Protein AF-A0A540NFK7-F1 (afdb_monomer_lite)

Foldseek 3Di:
DVVVVLVVVQCVVCCVPVHVQLQLLDPADDPRHTPVNDPVNPSRDDSVVLVVVVVVCCVVPNPPDDSD

Organism: Malus baccata (NCBI:txid106549)

Secondary structure (DSSP, 8-state):
-HHHHHHHHHHHHHHHTTSSS-GGGPPPBTTBPPGGGSGGGTT---HHHHHHHHHHHHHHSTTTS---

Structure (mmCIF, N/CA/C/O backbone):
data_AF-A0A540NFK7-F1
#
_entry.id   AF-A0A540NFK7-F1
#
loop_
_atom_site.group_PDB
_atom_site.id
_atom_site.type_symbol
_atom_site.label_atom_id
_atom_site.label_alt_id
_atom_site.label_comp_id
_atom_site.label_asym_id
_atom_site.label_entity_id
_atom_site.label_seq_id
_atom_site.pdbx_PDB_ins_code
_atom_site.Cartn_x
_atom_site.Cartn_y
_atom_site.Cartn_z
_atom_site.occupancy
_atom_site.B_iso_or_equiv
_atom_site.auth_seq_id
_atom_site.auth_comp_id
_atom_site.auth_asym_id
_atom_site.auth_atom_id
_atom_site.pdbx_PDB_model_num
ATOM 1 N N . MET A 1 1 ? 16.290 8.917 2.863 1.00 56.78 1 MET A N 1
ATOM 2 C CA . MET A 1 1 ? 15.710 9.627 1.700 1.00 56.78 1 MET A CA 1
ATOM 3 C C . MET A 1 1 ? 15.047 8.683 0.684 1.00 56.78 1 MET A C 1
ATOM 5 O O . MET A 1 1 ? 14.204 9.130 -0.074 1.00 56.78 1 MET A O 1
ATOM 9 N N . GLU A 1 2 ? 15.329 7.376 0.719 1.00 77.12 2 GLU A N 1
ATOM 10 C CA . GLU A 1 2 ? 14.787 6.377 -0.225 1.00 77.12 2 GLU A CA 1
ATOM 11 C C . GLU A 1 2 ? 13.253 6.190 -0.198 1.00 77.12 2 GLU A C 1
ATOM 13 O O . GLU A 1 2 ? 12.634 5.914 -1.224 1.00 77.12 2 GLU A O 1
ATOM 18 N N . ILE A 1 3 ? 12.613 6.339 0.971 1.00 83.88 3 ILE A N 1
ATOM 19 C CA . ILE A 1 3 ? 11.172 6.061 1.128 1.00 83.88 3 ILE A CA 1
ATOM 20 C C . ILE A 1 3 ? 10.325 7.087 0.364 1.00 83.88 3 ILE A C 1
ATOM 22 O O . ILE A 1 3 ? 9.395 6.698 -0.334 1.00 83.88 3 ILE A O 1
ATOM 26 N N . ALA A 1 4 ? 10.672 8.375 0.442 1.00 85.25 4 ALA A N 1
ATOM 27 C CA . ALA A 1 4 ? 9.922 9.446 -0.217 1.00 85.25 4 ALA A CA 1
ATOM 28 C C . ALA A 1 4 ? 9.937 9.308 -1.750 1.00 85.25 4 ALA A C 1
ATOM 30 O O . ALA A 1 4 ? 8.898 9.430 -2.391 1.00 85.25 4 ALA A O 1
ATOM 31 N N . ILE A 1 5 ? 11.094 8.970 -2.331 1.00 88.06 5 ILE A N 1
ATOM 32 C CA . ILE A 1 5 ? 11.241 8.745 -3.779 1.00 88.06 5 ILE A CA 1
ATOM 33 C C . ILE A 1 5 ? 10.414 7.532 -4.218 1.00 88.06 5 ILE A C 1
ATOM 35 O O . ILE A 1 5 ? 9.699 7.583 -5.218 1.00 88.06 5 ILE A O 1
ATOM 39 N N . SER A 1 6 ? 10.467 6.448 -3.439 1.00 86.19 6 SER A N 1
ATOM 40 C CA . SER A 1 6 ? 9.661 5.252 -3.688 1.00 86.19 6 SER A CA 1
ATOM 41 C C . SER A 1 6 ? 8.161 5.549 -3.640 1.00 86.19 6 SER A C 1
ATOM 43 O O . SER A 1 6 ? 7.418 5.002 -4.448 1.00 86.19 6 SER A O 1
ATOM 45 N N . TRP A 1 7 ? 7.713 6.398 -2.713 1.00 86.62 7 TRP A N 1
ATOM 46 C CA . TRP A 1 7 ? 6.310 6.799 -2.592 1.00 86.62 7 TRP A CA 1
ATOM 47 C C . TRP A 1 7 ? 5.855 7.659 -3.767 1.00 86.62 7 TRP A C 1
ATOM 49 O O . TRP A 1 7 ? 4.837 7.350 -4.379 1.00 86.62 7 TRP A O 1
ATOM 59 N N . LEU A 1 8 ? 6.638 8.678 -4.131 1.00 88.44 8 LEU A N 1
ATOM 60 C CA . LEU A 1 8 ? 6.334 9.537 -5.273 1.00 88.44 8 LEU A CA 1
ATOM 61 C C . LEU A 1 8 ? 6.221 8.726 -6.570 1.00 88.44 8 LEU A C 1
ATOM 63 O O . LEU A 1 8 ? 5.294 8.922 -7.351 1.00 88.44 8 LEU A O 1
ATOM 67 N N . ARG A 1 9 ? 7.129 7.763 -6.774 1.00 87.25 9 ARG A N 1
ATOM 68 C CA . ARG A 1 9 ? 7.069 6.859 -7.926 1.00 87.25 9 ARG A CA 1
ATOM 69 C C . ARG A 1 9 ? 5.829 5.967 -7.900 1.00 87.25 9 ARG A C 1
ATOM 71 O O . ARG A 1 9 ? 5.249 5.738 -8.955 1.00 87.25 9 ARG A O 1
ATOM 78 N N . ASN A 1 10 ? 5.455 5.438 -6.735 1.00 86.12 10 ASN A N 1
ATOM 79 C CA . ASN A 1 10 ? 4.273 4.586 -6.621 1.00 86.12 10 ASN A CA 1
ATOM 80 C C . ASN A 1 10 ? 2.998 5.367 -6.961 1.00 86.12 10 ASN A C 1
ATOM 82 O O . ASN A 1 10 ? 2.205 4.867 -7.748 1.00 86.12 10 ASN A O 1
ATOM 86 N N . LEU A 1 11 ? 2.859 6.597 -6.454 1.00 86.31 11 LEU A N 1
ATOM 87 C CA . LEU A 1 11 ? 1.725 7.472 -6.764 1.00 86.31 11 LEU A CA 1
ATOM 88 C C . LEU A 1 11 ? 1.654 7.792 -8.262 1.00 86.31 11 LEU A C 1
ATOM 90 O O . LEU A 1 11 ? 0.609 7.659 -8.880 1.00 86.31 11 LEU A O 1
ATOM 94 N N . PHE A 1 12 ? 2.787 8.156 -8.864 1.00 87.19 12 PHE A N 1
ATOM 95 C CA . PHE A 1 12 ? 2.848 8.450 -10.295 1.00 87.19 12 PHE A CA 1
ATOM 96 C C . PHE A 1 12 ? 2.507 7.232 -11.162 1.00 87.19 12 PHE A C 1
ATOM 98 O O . PHE A 1 12 ? 1.848 7.365 -12.189 1.00 87.19 12 PHE A O 1
ATOM 105 N N . HIS A 1 13 ? 2.965 6.044 -10.761 1.00 87.12 13 HIS A N 1
ATOM 106 C CA . HIS A 1 13 ? 2.654 4.812 -11.476 1.00 87.12 13 HIS A CA 1
ATOM 107 C C . HIS A 1 13 ? 1.160 4.487 -11.407 1.00 87.12 13 HIS A C 1
ATOM 109 O O . HIS A 1 13 ? 0.591 4.153 -12.438 1.00 87.12 13 HIS A O 1
ATOM 115 N N . ASP A 1 14 ? 0.550 4.609 -10.227 1.00 84.69 14 ASP A N 1
ATOM 116 C CA . ASP A 1 14 ? -0.889 4.419 -10.021 1.00 84.69 14 ASP A CA 1
ATOM 117 C C . ASP A 1 14 ? -1.687 5.373 -10.927 1.00 84.69 14 ASP A C 1
ATOM 119 O O . ASP A 1 14 ? -2.372 4.943 -11.844 1.00 84.69 14 ASP A O 1
ATOM 123 N N . SER A 1 15 ? -1.453 6.687 -10.837 1.00 85.00 15 SER A N 1
ATOM 124 C CA . SER A 1 15 ? -2.201 7.676 -11.630 1.00 85.00 15 SER A CA 1
ATOM 125 C C . SER A 1 15 ? -2.121 7.495 -13.154 1.00 85.00 15 SER A C 1
ATOM 127 O O . SER A 1 15 ? -3.031 7.915 -13.868 1.00 85.00 15 SER A O 1
ATOM 129 N N . ILE A 1 16 ? -1.026 6.933 -13.674 1.00 81.94 16 ILE A N 1
ATOM 130 C CA . ILE A 1 16 ? -0.801 6.780 -15.123 1.00 81.94 16 ILE A CA 1
ATOM 131 C C . ILE A 1 16 ? -1.306 5.441 -15.642 1.00 81.94 16 ILE A C 1
ATOM 133 O O . ILE A 1 16 ? -1.662 5.328 -16.819 1.00 81.94 16 ILE A O 1
ATOM 137 N N . VAL A 1 17 ? -1.308 4.415 -14.797 1.00 77.00 17 VAL A N 1
ATOM 138 C CA . VAL A 1 17 ? -1.751 3.084 -15.181 1.00 77.00 17 VAL A CA 1
ATOM 139 C C . VAL A 1 17 ? -3.167 2.898 -14.663 1.00 77.00 17 VAL A C 1
ATOM 141 O O . VAL A 1 17 ? -3.379 2.675 -13.489 1.00 77.00 17 VAL A O 1
ATOM 144 N N . GLN A 1 18 ? -4.145 3.031 -15.559 1.00 78.31 18 GLN A N 1
ATOM 145 C CA . GLN A 1 18 ? -5.575 2.833 -15.269 1.00 78.31 18 GLN A CA 1
ATOM 146 C C . GLN A 1 18 ? -6.203 3.787 -14.224 1.00 78.31 18 GLN A C 1
ATOM 148 O O . GLN A 1 18 ? -7.425 3.808 -14.115 1.00 78.31 18 GLN A O 1
ATOM 153 N N . GLY A 1 19 ? -5.423 4.678 -13.601 1.00 81.88 19 GLY A N 1
ATOM 154 C CA . GLY A 1 19 ? -5.894 5.764 -12.733 1.00 81.88 19 GLY A CA 1
ATOM 155 C C . GLY A 1 19 ? -5.525 5.541 -11.265 1.00 81.88 19 GLY A C 1
ATOM 156 O O . GLY A 1 19 ? -4.961 4.516 -10.916 1.00 81.88 19 GLY A O 1
ATOM 157 N N . CYS A 1 20 ? -5.829 6.504 -10.386 1.00 85.88 20 CYS A N 1
ATOM 158 C CA . CYS A 1 2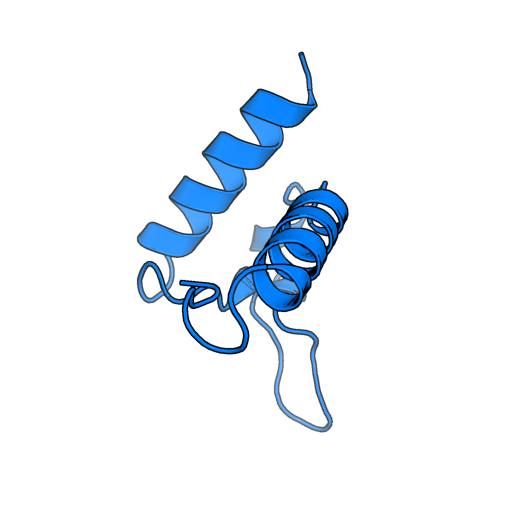0 ? -5.543 6.381 -8.948 1.00 85.88 20 CYS A CA 1
ATOM 159 C C . CYS A 1 20 ? -6.520 5.415 -8.257 1.00 85.88 20 CYS A C 1
ATOM 161 O O . CYS A 1 20 ? -7.444 5.852 -7.569 1.00 85.88 20 CYS A O 1
ATOM 163 N N . ASP A 1 21 ? -6.389 4.117 -8.513 1.00 86.25 21 ASP A N 1
ATOM 164 C CA . ASP A 1 21 ? -7.286 3.077 -8.003 1.00 86.25 21 ASP A CA 1
ATOM 165 C C . ASP A 1 21 ? -6.593 2.092 -7.050 1.00 86.25 21 ASP A C 1
ATOM 167 O O . ASP A 1 21 ? -7.228 1.163 -6.540 1.00 86.25 21 ASP A O 1
ATOM 171 N N . ALA A 1 22 ? -5.304 2.312 -6.774 1.00 86.06 22 ALA A N 1
ATOM 172 C CA . ALA A 1 22 ? -4.461 1.469 -5.942 1.00 86.06 22 ALA A CA 1
ATOM 173 C C . ALA A 1 22 ? -4.290 0.026 -6.454 1.00 86.06 22 ALA A C 1
ATOM 175 O O . ALA A 1 22 ? -3.850 -0.858 -5.703 1.00 86.06 22 ALA A O 1
ATOM 176 N N . SER A 1 23 ? -4.563 -0.233 -7.735 1.00 86.25 23 SER A N 1
ATOM 177 C CA . SER A 1 23 ? -4.343 -1.533 -8.375 1.00 86.25 23 SER A CA 1
ATOM 178 C C . SER A 1 23 ? -2.901 -2.075 -8.266 1.00 86.25 23 SER A C 1
ATOM 180 O O . SER A 1 23 ? -2.752 -3.298 -8.121 1.00 86.25 23 SER A O 1
ATOM 182 N N . PRO A 1 24 ? -1.823 -1.258 -8.171 1.00 86.31 24 PRO A N 1
ATOM 183 C CA . PRO A 1 24 ? -0.470 -1.755 -7.916 1.00 86.31 24 PRO A CA 1
ATOM 184 C C . PRO A 1 24 ? -0.265 -2.372 -6.526 1.00 86.31 24 PRO A C 1
ATOM 186 O O . PRO A 1 24 ? 0.755 -3.028 -6.293 1.00 86.31 24 PRO A O 1
ATOM 189 N N . LEU A 1 25 ? -1.191 -2.168 -5.582 1.00 86.81 25 LEU A N 1
ATOM 190 C CA . LEU A 1 25 ? -1.127 -2.784 -4.252 1.00 86.81 25 LEU A CA 1
ATOM 191 C C . LEU A 1 25 ? -1.618 -4.236 -4.253 1.00 86.81 25 LEU A C 1
ATOM 193 O O . LEU A 1 25 ? -1.249 -4.999 -3.354 1.00 86.81 25 LEU A O 1
ATOM 197 N N . LEU A 1 26 ? -2.424 -4.619 -5.245 1.00 88.19 26 LEU A N 1
ATOM 198 C CA . LEU A 1 26 ? -3.089 -5.916 -5.302 1.00 88.19 26 LEU A CA 1
ATOM 199 C C . LEU A 1 26 ? -2.099 -7.050 -5.592 1.00 88.19 26 LEU A C 1
ATOM 201 O O . LEU A 1 26 ? -1.114 -6.882 -6.309 1.00 88.19 26 LEU A O 1
ATOM 205 N N . GLU A 1 27 ? -2.368 -8.236 -5.055 1.00 86.44 27 GLU A N 1
ATOM 206 C CA . GLU A 1 27 ? -1.611 -9.452 -5.372 1.00 86.44 27 GLU A CA 1
ATOM 207 C C . GLU A 1 27 ? -2.250 -10.206 -6.543 1.00 86.44 27 GLU A C 1
ATOM 209 O O . GLU A 1 27 ? -3.450 -10.097 -6.795 1.00 86.44 27 GLU A O 1
ATOM 214 N N . SER A 1 28 ? -1.453 -10.995 -7.267 1.00 87.06 28 SER A N 1
ATOM 215 C CA . SER A 1 28 ? -2.003 -11.869 -8.312 1.00 87.06 28 SER A CA 1
ATOM 216 C C . SER A 1 28 ? -2.765 -13.030 -7.672 1.00 87.06 28 SER A C 1
ATOM 218 O O . SER A 1 28 ? -2.218 -13.746 -6.834 1.00 87.06 28 SER A O 1
ATOM 220 N N . VAL A 1 29 ? -4.009 -13.259 -8.095 1.00 88.50 29 VAL A N 1
ATOM 221 C CA . VAL A 1 29 ? -4.863 -14.340 -7.579 1.00 88.50 29 VAL A CA 1
ATOM 222 C C . VAL A 1 29 ? -5.336 -15.199 -8.747 1.00 88.50 29 VAL A C 1
ATOM 224 O O . VAL A 1 29 ? -5.798 -14.666 -9.746 1.00 88.50 29 VAL A O 1
ATOM 227 N N . LYS A 1 30 ? -5.190 -16.528 -8.618 1.00 80.62 30 LYS A N 1
ATOM 228 C CA . LYS A 1 30 ? -5.653 -17.602 -9.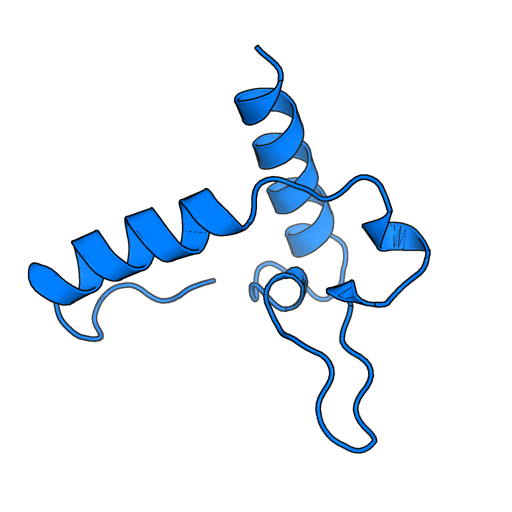531 1.00 80.62 30 LYS A CA 1
ATOM 229 C C . LYS A 1 30 ? -6.190 -17.129 -10.897 1.00 80.62 30 LYS A C 1
ATOM 231 O O . LYS A 1 30 ? -7.394 -17.018 -11.094 1.00 80.62 30 LYS A O 1
ATOM 236 N N . GLY A 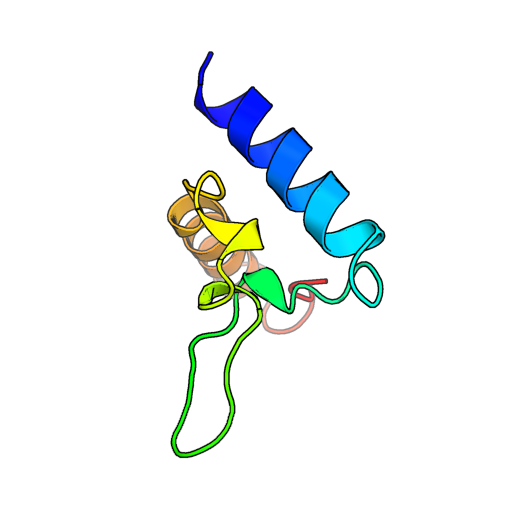1 31 ? -5.284 -16.911 -11.851 1.00 80.06 31 GLY A N 1
ATOM 237 C CA . GLY A 1 31 ? -5.621 -16.565 -13.239 1.00 80.06 31 GLY A CA 1
ATOM 238 C C . GLY A 1 31 ? -5.658 -15.064 -13.548 1.00 80.06 31 GLY A C 1
ATOM 239 O O . GLY A 1 31 ? -5.570 -14.698 -14.715 1.00 80.06 31 GLY A O 1
ATOM 240 N N . ILE A 1 32 ? -5.688 -14.199 -12.531 1.00 85.25 32 ILE A N 1
ATOM 241 C CA . ILE A 1 32 ? -5.619 -12.741 -12.670 1.00 85.25 32 ILE A CA 1
ATOM 242 C C . ILE A 1 32 ? -4.206 -12.274 -12.311 1.00 85.25 32 ILE A C 1
ATOM 244 O O . ILE A 1 32 ? -3.731 -12.470 -11.188 1.00 85.25 32 ILE A O 1
ATOM 248 N N . LYS A 1 33 ? -3.520 -11.658 -13.280 1.00 85.19 33 LYS A N 1
ATOM 249 C CA . LYS A 1 33 ? -2.212 -11.027 -13.070 1.00 85.19 33 LYS A CA 1
ATOM 250 C C . LYS A 1 33 ? -2.419 -9.611 -12.546 1.00 85.19 33 LYS A C 1
ATOM 252 O O . LYS A 1 33 ? -3.060 -8.808 -13.213 1.00 85.19 33 LYS A O 1
ATOM 257 N N . SER A 1 34 ? -1.851 -9.317 -11.384 1.00 86.69 34 SER A N 1
ATOM 258 C CA . SER A 1 34 ? -1.816 -7.961 -10.834 1.00 86.69 34 SER A CA 1
ATOM 259 C C . SER A 1 34 ? -0.789 -7.093 -11.567 1.00 86.69 34 SER A C 1
ATOM 261 O O . SER A 1 34 ? 0.244 -7.590 -12.030 1.00 86.69 34 SER A O 1
ATOM 263 N N . GLU A 1 35 ? -1.017 -5.779 -11.592 1.00 83.19 35 GLU A N 1
ATOM 264 C CA . GLU A 1 35 ? -0.030 -4.788 -12.032 1.00 83.19 35 GLU A CA 1
ATOM 265 C C . GLU A 1 35 ? 1.290 -4.900 -11.272 1.00 83.19 35 GLU A C 1
ATOM 267 O O . GLU A 1 35 ? 2.373 -4.705 -11.834 1.00 83.19 35 GLU A O 1
ATOM 272 N N . LYS A 1 36 ? 1.204 -5.309 -10.006 1.00 83.56 36 LYS A N 1
ATOM 273 C CA . LYS A 1 36 ? 2.344 -5.570 -9.136 1.00 83.56 36 LYS A CA 1
ATOM 274 C C . LYS A 1 36 ? 3.265 -6.659 -9.679 1.00 83.56 36 LYS A C 1
ATOM 276 O O . LYS A 1 36 ? 4.467 -6.601 -9.447 1.00 83.56 36 LYS A O 1
ATOM 281 N N . ALA A 1 37 ? 2.730 -7.624 -10.426 1.00 82.88 37 ALA A N 1
ATOM 282 C CA . ALA A 1 37 ? 3.503 -8.682 -11.076 1.00 82.88 37 ALA A CA 1
ATOM 283 C C . ALA A 1 37 ? 3.999 -8.297 -12.485 1.00 82.88 37 ALA A C 1
ATOM 285 O O . ALA A 1 37 ? 4.657 -9.100 -13.148 1.00 82.88 37 ALA A O 1
ATOM 286 N N . SER A 1 38 ? 3.687 -7.091 -12.973 1.00 83.19 38 SER A N 1
ATOM 287 C CA . SER A 1 38 ? 4.153 -6.627 -14.280 1.00 83.19 38 SER A CA 1
ATOM 288 C C . SER A 1 38 ? 5.644 -6.273 -14.255 1.00 83.19 38 SER A C 1
ATOM 290 O O . SER A 1 38 ? 6.162 -5.764 -13.269 1.00 83.19 38 SER A O 1
ATOM 292 N N . GLY A 1 39 ? 6.356 -6.445 -15.373 1.00 77.81 39 GLY A N 1
ATOM 293 C CA . GLY A 1 39 ? 7.771 -6.041 -15.460 1.00 77.81 39 GLY A CA 1
ATOM 294 C C . GLY A 1 39 ? 8.012 -4.539 -15.221 1.00 77.81 39 GLY A C 1
ATOM 295 O O . GLY A 1 39 ? 9.118 -4.135 -14.871 1.00 77.81 39 GLY A O 1
ATOM 296 N N . ARG A 1 40 ? 6.969 -3.706 -15.354 1.00 75.44 40 ARG A N 1
ATOM 297 C CA . ARG A 1 40 ? 7.015 -2.256 -15.101 1.00 75.44 40 ARG A CA 1
ATOM 298 C C . ARG A 1 40 ? 7.039 -1.908 -13.600 1.00 75.44 40 ARG A C 1
ATOM 300 O O . ARG A 1 40 ? 7.456 -0.801 -13.241 1.00 75.44 40 ARG A O 1
ATOM 307 N N . SER A 1 41 ? 6.692 -2.861 -12.727 1.00 77.38 41 SER A N 1
ATOM 308 C CA . SER A 1 41 ? 6.664 -2.693 -11.268 1.00 77.38 41 SER A CA 1
ATOM 309 C C . SER A 1 41 ? 8.018 -2.922 -10.575 1.00 77.38 41 SER A C 1
ATOM 311 O O . SER A 1 41 ? 8.117 -2.702 -9.372 1.00 77.38 41 SER A O 1
ATOM 313 N N . PHE A 1 42 ? 9.080 -3.318 -11.293 1.00 72.19 42 PHE A N 1
ATOM 314 C CA . PHE A 1 42 ? 10.356 -3.791 -10.715 1.00 72.19 42 PHE A CA 1
ATOM 315 C C . PHE A 1 42 ? 11.004 -2.858 -9.671 1.00 72.19 42 PHE A C 1
ATOM 317 O O . PHE A 1 42 ? 11.676 -3.311 -8.741 1.00 72.19 42 PHE A O 1
ATOM 324 N N . SER A 1 43 ? 10.808 -1.545 -9.793 1.00 76.31 43 SER A N 1
ATOM 325 C CA . SER A 1 43 ? 11.331 -0.567 -8.832 1.00 76.31 43 SER A CA 1
ATOM 326 C C . SER A 1 43 ? 10.271 0.010 -7.886 1.00 76.31 43 SER A C 1
ATOM 328 O O . SER A 1 43 ? 10.573 0.940 -7.140 1.00 76.31 43 SER A O 1
ATOM 330 N N . MET A 1 44 ? 9.047 -0.525 -7.885 1.00 82.31 44 MET A N 1
ATOM 331 C CA . MET A 1 44 ? 8.027 -0.224 -6.879 1.00 82.31 44 MET A CA 1
ATOM 332 C C . MET A 1 44 ? 8.314 -1.040 -5.624 1.00 82.31 44 MET A C 1
ATOM 334 O O . MET A 1 44 ? 8.381 -2.269 -5.642 1.00 82.31 44 MET A O 1
ATOM 338 N N . A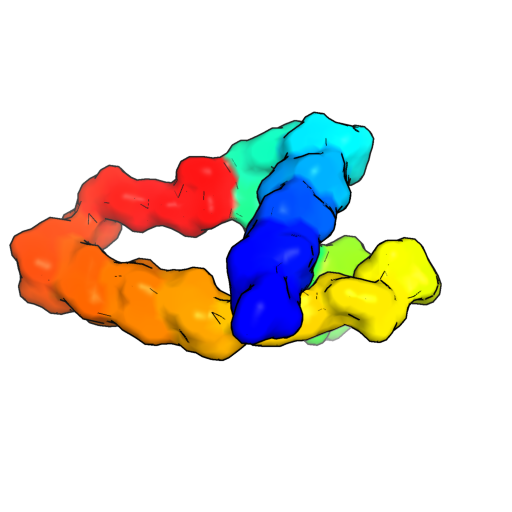RG A 1 45 ? 8.543 -0.345 -4.515 1.00 83.88 45 ARG A N 1
ATOM 339 C CA . ARG A 1 45 ? 8.908 -0.945 -3.229 1.00 83.88 45 ARG A CA 1
ATOM 340 C C . ARG A 1 45 ? 8.113 -0.263 -2.122 1.00 83.88 45 ARG A C 1
ATOM 342 O O . ARG A 1 45 ? 7.321 0.642 -2.373 1.00 83.88 45 ARG A O 1
ATOM 349 N N . ASN A 1 46 ? 8.336 -0.692 -0.881 1.00 85.50 46 ASN A N 1
ATOM 350 C CA . ASN A 1 46 ? 7.824 -0.015 0.315 1.00 85.50 46 ASN A CA 1
ATOM 351 C C . ASN A 1 46 ? 6.291 -0.029 0.498 1.00 85.50 46 ASN A C 1
ATOM 353 O O . ASN A 1 46 ? 5.782 0.686 1.357 1.00 85.50 46 ASN A O 1
ATOM 357 N N . PHE A 1 47 ? 5.568 -0.921 -0.190 1.00 85.56 47 PHE A N 1
ATOM 358 C CA . PHE A 1 47 ? 4.119 -1.124 -0.008 1.00 85.56 47 PHE A CA 1
ATOM 359 C C . PHE A 1 47 ? 3.705 -1.444 1.436 1.00 85.56 47 PHE A C 1
ATOM 361 O O . PHE A 1 47 ? 2.587 -1.148 1.845 1.00 85.56 47 PHE A O 1
ATOM 368 N N . LYS A 1 48 ? 4.627 -1.986 2.245 1.00 86.50 48 LYS A N 1
ATOM 369 C CA . LYS A 1 48 ? 4.400 -2.256 3.672 1.00 86.50 48 LYS A CA 1
ATOM 370 C C . LYS A 1 48 ? 3.906 -1.030 4.444 1.00 86.50 48 LYS A C 1
ATOM 372 O O . LYS A 1 48 ? 3.092 -1.182 5.342 1.00 86.50 48 LYS A O 1
ATOM 377 N N . TYR A 1 49 ? 4.370 0.172 4.093 1.00 87.50 49 TYR A N 1
ATOM 378 C CA . TYR A 1 49 ? 3.972 1.385 4.805 1.00 87.50 49 TYR A CA 1
ATOM 379 C C . TYR A 1 49 ? 2.535 1.791 4.486 1.00 87.50 49 TYR A C 1
ATOM 381 O O . TYR A 1 49 ? 1.846 2.258 5.382 1.00 87.50 49 TYR A O 1
ATOM 389 N N . VAL A 1 50 ? 2.061 1.541 3.261 1.00 87.50 50 VAL A N 1
ATOM 390 C CA . VAL A 1 50 ? 0.658 1.774 2.887 1.00 87.50 50 VAL A CA 1
ATOM 391 C C . VAL A 1 50 ? -0.256 0.889 3.733 1.00 87.50 50 VAL A C 1
ATOM 393 O O . VAL A 1 50 ? -1.172 1.392 4.377 1.00 87.50 50 VAL A O 1
ATOM 396 N N . ASN A 1 51 ? 0.070 -0.403 3.848 1.00 88.06 51 ASN A N 1
ATOM 397 C CA . ASN A 1 51 ? -0.688 -1.335 4.688 1.00 88.06 51 ASN A CA 1
ATOM 398 C C . ASN A 1 51 ? -0.651 -0.951 6.175 1.00 88.06 51 ASN A C 1
ATOM 400 O O . ASN A 1 51 ? -1.668 -1.051 6.857 1.00 88.06 51 ASN A O 1
ATOM 404 N N . THR A 1 52 ? 0.499 -0.502 6.691 1.00 91.25 52 THR A N 1
ATOM 405 C CA . THR A 1 52 ? 0.613 -0.045 8.085 1.00 91.25 52 THR A CA 1
ATOM 406 C C . THR A 1 52 ? -0.247 1.188 8.344 1.00 91.25 52 THR A C 1
ATOM 408 O O . THR A 1 52 ? -0.990 1.205 9.323 1.00 91.25 52 THR A O 1
ATOM 411 N N . THR A 1 53 ? -0.189 2.194 7.468 1.00 90.19 53 THR A N 1
ATOM 412 C CA . THR A 1 53 ? -1.010 3.407 7.588 1.00 90.19 53 THR A CA 1
ATOM 413 C C . THR A 1 53 ? -2.490 3.073 7.484 1.00 90.19 53 THR A C 1
ATOM 415 O O . THR A 1 53 ? -3.270 3.501 8.328 1.00 90.19 53 THR A O 1
ATOM 418 N N . LYS A 1 54 ? -2.880 2.241 6.514 1.00 91.38 54 LYS A N 1
ATOM 419 C CA . LYS A 1 54 ? -4.260 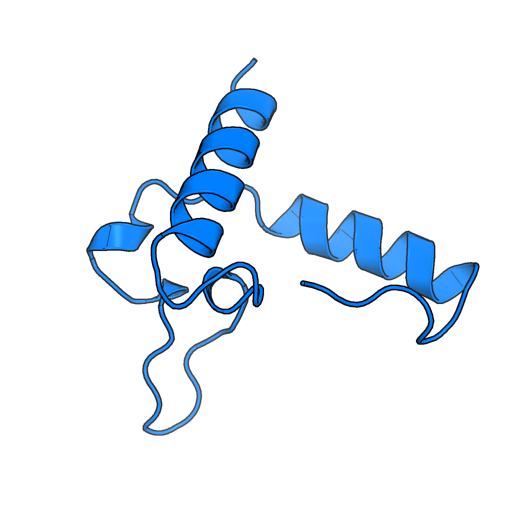1.777 6.373 1.00 91.38 54 LYS A CA 1
ATOM 420 C C . LYS A 1 54 ? -4.743 1.060 7.629 1.00 91.38 54 LYS A C 1
ATOM 422 O O . LYS A 1 54 ? -5.834 1.343 8.099 1.00 91.38 54 LYS A O 1
ATOM 427 N N . LYS A 1 55 ? -3.937 0.160 8.196 1.00 92.81 55 LYS A N 1
ATOM 428 C CA . LYS A 1 55 ? -4.295 -0.556 9.426 1.00 92.81 55 LYS A CA 1
ATOM 429 C C . LYS A 1 55 ? -4.494 0.400 10.604 1.00 92.81 55 LYS A C 1
ATOM 431 O O . LYS A 1 55 ? -5.411 0.197 11.387 1.00 92.81 55 LYS A O 1
ATOM 436 N N . ALA A 1 56 ? -3.658 1.431 10.722 1.00 93.94 56 ALA A N 1
ATOM 437 C CA . ALA A 1 56 ? -3.843 2.464 11.736 1.00 93.94 56 ALA A CA 1
ATOM 438 C C . ALA A 1 56 ? -5.145 3.252 11.508 1.00 93.94 56 ALA A C 1
ATOM 440 O O . ALA A 1 56 ? -5.903 3.446 12.448 1.00 93.94 56 ALA A O 1
ATOM 441 N N . LEU A 1 57 ? -5.445 3.630 10.261 1.00 94.00 57 LEU A N 1
ATOM 442 C CA . LEU A 1 57 ? -6.681 4.340 9.917 1.00 94.00 57 LEU A CA 1
ATOM 443 C C . LEU A 1 57 ? -7.936 3.496 10.143 1.00 94.00 57 LEU A C 1
ATOM 445 O O . LEU A 1 57 ? -8.926 4.026 10.620 1.00 94.00 57 LEU A O 1
ATOM 449 N N . GLU A 1 58 ? -7.898 2.198 9.850 1.00 95.25 58 GLU A N 1
ATOM 450 C CA . GLU A 1 58 ? -9.025 1.292 10.101 1.00 95.25 58 GLU A CA 1
ATOM 451 C C . GLU A 1 58 ? -9.305 1.084 11.594 1.00 95.25 58 GLU A C 1
ATOM 453 O O . GLU A 1 58 ? -10.445 0.816 11.961 1.00 95.25 58 GLU A O 1
ATOM 458 N N . ASN A 1 59 ? -8.294 1.224 12.458 1.00 95.62 59 ASN A N 1
ATOM 459 C CA . ASN A 1 59 ? -8.493 1.159 13.907 1.00 95.62 59 ASN A CA 1
ATOM 460 C C . ASN A 1 59 ? -9.217 2.401 14.451 1.00 95.62 59 ASN A C 1
ATOM 462 O O . ASN A 1 59 ? -9.990 2.280 15.396 1.00 95.62 59 ASN A O 1
ATOM 466 N N . GLU A 1 60 ? -8.962 3.574 13.868 1.00 96.31 60 GLU A N 1
ATOM 467 C CA . GLU A 1 60 ? -9.572 4.843 14.289 1.00 96.31 60 GLU A CA 1
ATOM 468 C C . GLU A 1 60 ? -10.923 5.088 13.595 1.00 96.31 60 GLU A C 1
ATOM 470 O O . GLU A 1 6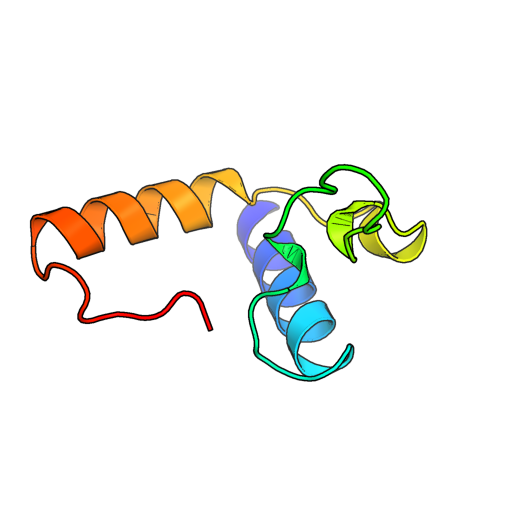0 ? -11.886 5.541 14.210 1.00 96.31 60 GLU A O 1
ATOM 475 N N . CYS A 1 61 ? -10.998 4.770 12.300 1.00 95.06 61 CYS A N 1
ATOM 476 C CA . CYS A 1 61 ? -12.103 5.089 11.399 1.00 95.06 61 CYS A CA 1
ATOM 477 C C . CYS A 1 61 ? -12.403 3.899 10.461 1.00 95.06 61 CYS A C 1
ATOM 479 O O . CYS A 1 61 ? -11.997 3.921 9.291 1.00 95.06 61 CYS A O 1
ATOM 481 N N . PRO A 1 62 ? -13.121 2.866 10.941 1.00 94.06 62 PRO A N 1
ATOM 482 C CA . PRO A 1 62 ? -13.372 1.646 10.178 1.00 94.06 62 PRO A CA 1
ATOM 483 C C . PRO A 1 62 ? -14.096 1.918 8.857 1.00 94.06 62 PRO A C 1
ATOM 485 O O . PRO A 1 62 ? -15.147 2.554 8.836 1.00 94.06 62 PRO A O 1
ATOM 488 N N . SER A 1 63 ? -13.565 1.385 7.756 1.00 89.56 63 SER A N 1
ATOM 489 C CA . SER A 1 63 ? -14.145 1.447 6.405 1.00 89.56 63 SER A CA 1
ATOM 490 C C . SER A 1 63 ? -14.396 2.854 5.843 1.00 89.56 63 SER A C 1
ATOM 492 O O . SER A 1 63 ? -15.105 2.994 4.848 1.00 89.56 63 SER A O 1
ATOM 494 N N . THR A 1 64 ? -13.801 3.896 6.429 1.00 92.94 64 THR A N 1
ATOM 495 C CA . THR A 1 64 ? -14.005 5.285 5.984 1.00 92.94 64 THR A CA 1
ATOM 496 C C . THR A 1 64 ? -13.002 5.713 4.915 1.00 92.94 64 THR A C 1
ATOM 498 O O . THR A 1 64 ? -13.363 6.411 3.972 1.00 92.94 64 THR A O 1
ATOM 501 N N . VAL A 1 65 ? -11.731 5.321 5.048 1.00 89.06 65 VAL A N 1
ATOM 502 C CA . VAL A 1 65 ? -10.664 5.777 4.141 1.00 89.06 65 VAL A CA 1
ATOM 503 C C . VAL A 1 65 ? -10.392 4.705 3.089 1.00 89.06 65 VAL A C 1
ATOM 505 O O . VAL A 1 65 ? -9.944 3.634 3.475 1.00 89.06 65 VAL A O 1
ATOM 508 N N . PRO A 1 66 ? -10.623 4.912 1.785 1.00 81.88 66 PRO A N 1
ATOM 509 C CA . PRO A 1 66 ? -10.302 3.911 0.764 1.00 81.88 66 PRO A CA 1
ATOM 510 C C . PRO A 1 66 ? -8.780 3.769 0.543 1.00 81.88 66 PRO A C 1
ATOM 512 O O . PRO A 1 66 ? -7.986 4.537 1.078 1.00 81.88 66 PRO A O 1
ATOM 515 N N . HIS A 1 67 ? -8.357 2.732 -0.190 1.00 76.38 67 HIS A N 1
ATOM 516 C CA . HIS A 1 67 ? -6.943 2.562 -0.580 1.00 76.38 67 HIS A CA 1
ATOM 517 C C . HIS A 1 67 ? -6.525 3.448 -1.764 1.00 76.38 67 HIS A C 1
ATOM 519 O O . HIS A 1 67 ? -5.325 3.644 -1.945 1.00 76.38 67 HIS A O 1
ATOM 525 N N . SER A 1 68 ? -7.503 3.918 -2.542 1.00 60.62 68 SER A N 1
ATOM 526 C CA . SER A 1 68 ? -7.389 4.779 -3.726 1.00 60.62 68 SER A CA 1
ATOM 527 C C . SER A 1 68 ? -7.167 6.243 -3.369 1.00 60.62 68 SER A C 1
ATOM 529 O O . SER A 1 68 ? -7.936 6.714 -2.495 1.00 60.62 68 SER A O 1
#

Sequence (68 aa):
MEIAISWLRNLFHDSIVQGCDASPLLESVKGIKSEKASGRSFSMRNFKYVNTTKKALENECPSTVPHS

InterPro domains:
  IPR000823 Plant peroxidase [PR00461] (6-26)
  IPR000823 Plant peroxidase [PR00461] (45-58)
  IPR000823 Plant peroxidase [PTHR31235] (3-65)
  IPR002016 Haem peroxidase [PF00141] (3-65)
  IPR002016 Haem peroxidase [PS50873] (1-68)
  IPR010255 Haem peroxidase superfamily [SSF48113] (3-65)

pLDDT: mean 85.0, std 6.9, range [56.78, 96.31]

Radius of gyration: 12.72 Å; chains: 1; bounding box: 30×27×30 Å